Protein AF-A0A1M4ZZG9-F1 (afdb_monomer)

Foldseek 3Di:
DDPPPPPPVPPQQDAAAEEEAPDDPVNVPDPVCVQADEAELVVLCVVVVHDPVPDDPVVSLVSVLVCVLPDSHHYYYYNDDPDLVSQVVSQVSCVVSVDHHQEYEYADPVVLVVVLVVVVVCCVPVVCCVVDPPCVSVVVSVVVVVVLVVSQVVCVPPNYHYDHD

Mean predicted aligned error: 6.32 Å

Radius of gyration: 18.75 Å; Cα contacts (8 Å, |Δi|>4): 185; chains: 1; bounding box: 46×43×60 Å

pLDDT: mean 88.82, std 13.46, range [33.25, 97.06]

Sequence (165 aa):
MNIIENNLSASKKKIKVILTYRIYESDIKNSEFAHFKIVDFSDVLLKNNYHPEKDSELNELEFLSKEIINSEDNIVIYNTGSNFEDFDTISEMLKPHELIINNILVPNEAKRQQQLADGQRAYREHSRWLDFYPGEIEENHKKFAEKIETLKAKYRNTETKVLEI

Solvent-accessible surface area (backbone atoms only — not comparable to full-atom values): 9654 Å² total; per-residue (Å²): 137,85,80,77,79,82,74,70,78,67,74,79,74,85,55,55,32,32,41,19,42,82,37,56,71,83,78,59,76,44,82,90,42,72,80,37,52,76,41,55,41,68,57,50,39,57,77,68,68,65,41,85,93,80,48,54,75,66,53,56,48,50,47,54,45,50,54,58,75,69,44,88,53,26,34,34,33,33,56,33,64,96,54,75,67,48,58,54,54,41,39,63,68,29,46,89,72,72,40,61,54,43,33,41,38,34,55,25,69,70,53,48,52,50,52,48,53,52,50,55,48,49,37,68,76,64,60,36,66,83,80,40,62,94,64,48,67,61,51,50,50,53,53,48,56,55,46,51,54,51,53,42,61,71,35,65,89,51,88,33,42,70,44,72,91

Nearest PDB structures (foldseek):
  1dvr-assembly1_B  TM=6.763E-01  e=5.709E-03  Saccharomyces cerevisiae
  3cm0-assembly1_A  TM=5.922E-01  e=1.325E-02  Thermus thermophilus
  3a4n-assembly1_B  TM=5.626E-01  e=4.977E-01  Methanocaldococcus jannaschii
  3c3k-assembly1_A  TM=4.002E-01  e=9.172E+00  Actinobacillus succinogenes 130Z

Organism: NCBI:txid1416778

Secondary structure (DSSP, 8-state):
----------------EEEESS--HHHH-SGGGTTSEEEEHHHHHHHTT--TTTS-HHHHHHHHHHHHHH-SS-EEEES--SSSHHHHHHHHHHGGGT----EEEE--HHHHHHHHHHHHHHHHHTTGGGTS-TTHHHHHHHHHHHHHHHHHHHHTTSS-EEEE-

Structure (mmC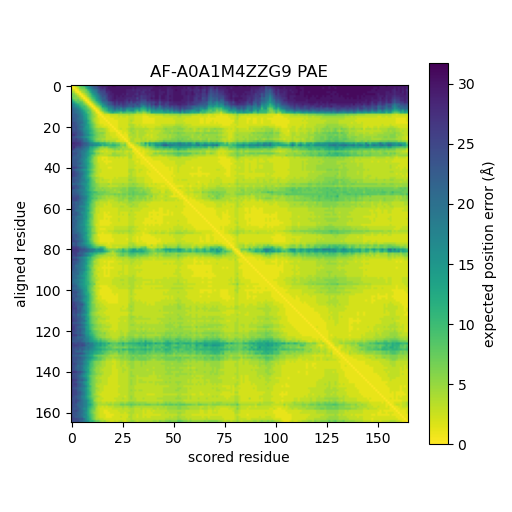IF, N/CA/C/O backbone):
data_AF-A0A1M4ZZG9-F1
#
_entry.id   AF-A0A1M4ZZG9-F1
#
loop_
_atom_site.group_PDB
_atom_site.id
_atom_site.type_symbol
_atom_site.label_atom_id
_atom_site.label_alt_id
_atom_site.label_comp_id
_atom_site.label_asym_id
_atom_site.label_entity_id
_atom_site.label_seq_id
_atom_site.pdbx_PDB_ins_code
_atom_site.Cartn_x
_atom_site.Cartn_y
_atom_site.Cartn_z
_atom_site.occupancy
_atom_site.B_iso_or_equiv
_atom_site.auth_seq_id
_atom_site.auth_comp_id
_atom_site.auth_asym_id
_atom_site.auth_atom_id
_atom_site.pdbx_PDB_model_num
ATOM 1 N N . MET A 1 1 ? -27.308 25.995 33.416 1.00 35.84 1 MET A N 1
ATOM 2 C CA . MET A 1 1 ? -27.392 25.373 32.078 1.00 35.84 1 MET A CA 1
ATOM 3 C C . MET A 1 1 ? -26.347 24.273 32.043 1.00 35.84 1 MET A C 1
ATOM 5 O O . MET A 1 1 ? -25.174 24.575 31.900 1.00 35.84 1 MET A O 1
ATOM 9 N N . ASN A 1 2 ? -26.762 23.032 32.303 1.00 33.25 2 ASN A N 1
ATOM 10 C CA . ASN A 1 2 ? -25.883 21.866 32.229 1.00 33.25 2 ASN A CA 1
ATOM 11 C C . ASN A 1 2 ? -25.885 21.372 30.785 1.00 33.25 2 ASN A C 1
ATOM 13 O O . ASN A 1 2 ? -26.902 20.864 30.318 1.00 33.25 2 ASN A O 1
ATOM 17 N N . ILE A 1 3 ? -24.767 21.551 30.088 1.00 42.62 3 ILE A N 1
ATOM 18 C CA . ILE A 1 3 ? -24.500 20.848 28.837 1.00 42.62 3 ILE A CA 1
ATOM 19 C C . ILE A 1 3 ? -23.963 19.487 29.266 1.00 42.62 3 ILE A C 1
ATOM 21 O O . ILE A 1 3 ? -22.822 19.369 29.698 1.00 42.62 3 ILE A O 1
ATOM 25 N N . ILE A 1 4 ? -24.837 18.484 29.259 1.00 44.81 4 ILE A N 1
ATOM 26 C CA . ILE A 1 4 ? -24.424 17.095 29.422 1.00 44.81 4 ILE A CA 1
ATOM 27 C C . ILE A 1 4 ? -23.677 16.740 28.139 1.00 44.81 4 ILE A C 1
ATOM 29 O O . ILE A 1 4 ? -24.276 16.634 27.069 1.00 44.81 4 ILE A O 1
ATOM 33 N N . GLU A 1 5 ? -22.358 16.621 28.257 1.00 44.22 5 GLU A N 1
ATOM 34 C CA . GLU A 1 5 ? -21.515 15.926 27.298 1.00 44.22 5 GLU A CA 1
ATOM 35 C C . GLU A 1 5 ? -22.091 14.522 27.100 1.00 44.22 5 GLU A C 1
ATOM 37 O O . GLU A 1 5 ? -21.926 13.634 27.937 1.00 44.22 5 GLU A O 1
ATOM 42 N N . ASN A 1 6 ? -22.781 14.312 25.981 1.00 40.16 6 ASN A N 1
ATOM 43 C CA . ASN A 1 6 ? -23.070 12.979 25.472 1.00 40.16 6 ASN A CA 1
ATOM 44 C C . ASN A 1 6 ? -21.767 12.373 24.933 1.00 40.16 6 ASN A C 1
ATOM 46 O O . ASN A 1 6 ? -21.628 12.111 23.742 1.00 40.16 6 ASN A O 1
ATOM 50 N N . ASN A 1 7 ? -20.819 12.105 25.829 1.00 42.75 7 ASN A N 1
ATOM 51 C CA . ASN A 1 7 ? -19.808 11.079 25.626 1.00 42.75 7 ASN A CA 1
ATOM 52 C C . ASN A 1 7 ? -20.491 9.723 25.840 1.00 42.75 7 ASN A C 1
ATOM 54 O O . ASN A 1 7 ? -20.238 9.002 26.806 1.00 42.75 7 ASN A O 1
ATOM 58 N N . LEU A 1 8 ? -21.406 9.384 24.925 1.00 43.28 8 LEU A N 1
ATOM 59 C CA . LEU A 1 8 ? -21.715 7.992 24.649 1.00 43.28 8 LEU A CA 1
ATOM 60 C C . LEU A 1 8 ? -20.394 7.393 24.182 1.00 43.28 8 LEU A C 1
ATOM 62 O O . LEU A 1 8 ? -19.970 7.617 23.052 1.00 43.28 8 LEU A O 1
ATOM 66 N N . SER A 1 9 ? -19.727 6.708 25.109 1.00 45.94 9 SER A N 1
ATOM 67 C CA . SER A 1 9 ? -18.672 5.736 24.859 1.00 45.94 9 SER A CA 1
ATOM 68 C C . SER A 1 9 ? -19.175 4.779 23.778 1.00 45.94 9 SER A C 1
ATOM 70 O O . SER A 1 9 ? -19.805 3.759 24.063 1.00 45.94 9 SER A O 1
ATOM 72 N N . ALA A 1 10 ? -18.995 5.172 22.517 1.00 51.34 10 ALA A N 1
ATOM 73 C CA . ALA A 1 10 ? -19.192 4.303 21.381 1.00 51.34 10 ALA A CA 1
ATOM 74 C C . ALA A 1 10 ? -18.248 3.130 21.621 1.00 51.34 10 ALA A C 1
ATOM 76 O O . ALA A 1 10 ? -17.056 3.331 21.867 1.00 51.34 10 ALA A O 1
ATOM 77 N N . SER A 1 11 ? -18.794 1.913 21.663 1.00 54.75 11 SER A N 1
ATOM 78 C CA . SER A 1 11 ? -17.998 0.719 21.918 1.00 54.75 11 SER A CA 1
ATOM 79 C C . SER A 1 11 ? -16.768 0.747 21.016 1.00 54.75 11 SER A C 1
ATOM 81 O O . SER A 1 11 ? -16.925 0.905 19.803 1.00 54.75 11 SER A O 1
ATOM 83 N N . LYS A 1 12 ? -15.572 0.627 21.605 1.00 62.50 12 LYS A N 1
ATOM 84 C CA . LYS A 1 12 ? -14.299 0.698 20.876 1.00 62.50 12 LYS A CA 1
ATOM 85 C C . LYS A 1 12 ? -14.382 -0.149 19.611 1.00 62.50 12 LY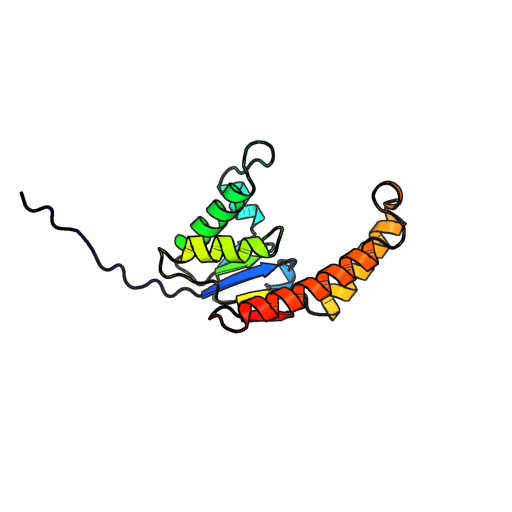S A C 1
ATOM 87 O O . LYS A 1 12 ? -14.553 -1.369 19.691 1.00 62.50 12 LYS A O 1
ATOM 92 N N . LYS A 1 13 ? -14.289 0.508 18.457 1.00 70.44 13 LYS A N 1
ATOM 93 C CA . LYS A 1 13 ? -14.379 -0.139 17.155 1.00 70.44 13 LYS A CA 1
ATOM 94 C C . LYS A 1 13 ? -13.138 -1.002 16.955 1.00 70.44 13 LYS A C 1
ATOM 96 O O . LYS A 1 13 ? -12.040 -0.492 16.775 1.00 70.44 13 LYS A O 1
ATOM 101 N N . LYS A 1 14 ? -13.308 -2.322 17.033 1.00 84.62 14 LYS A N 1
ATOM 102 C CA . LYS A 1 14 ? -12.225 -3.300 16.863 1.00 84.62 14 LYS A CA 1
ATOM 103 C C . LYS A 1 14 ? -12.307 -3.936 15.482 1.00 84.62 14 LYS A C 1
ATOM 105 O O . LYS A 1 14 ? -12.651 -5.108 15.366 1.00 84.62 14 LYS A O 1
ATOM 110 N N . ILE A 1 15 ? -12.005 -3.153 14.452 1.00 94.44 15 ILE A N 1
ATOM 111 C CA . ILE A 1 15 ? -11.805 -3.690 13.104 1.00 94.44 15 ILE A CA 1
ATOM 112 C C . ILE A 1 15 ? -10.318 -3.932 12.860 1.00 94.44 15 ILE A C 1
ATOM 114 O O . ILE A 1 15 ? -9.466 -3.242 13.420 1.00 94.44 15 ILE A O 1
ATOM 118 N N . LYS A 1 16 ? -10.008 -4.911 12.015 1.00 96.06 16 LYS A N 1
ATOM 119 C CA . LYS A 1 16 ? -8.678 -5.083 11.441 1.00 96.06 16 LYS A CA 1
ATOM 120 C C . LYS A 1 16 ? -8.583 -4.302 10.139 1.00 96.06 16 LYS A C 1
ATOM 122 O O . LYS A 1 16 ? -9.402 -4.508 9.247 1.00 96.06 16 LYS A O 1
ATOM 127 N N . VAL A 1 17 ? -7.569 -3.457 10.030 1.00 97.00 17 VAL A N 1
ATOM 128 C CA . VAL A 1 17 ? -7.263 -2.652 8.848 1.00 97.00 17 VAL A CA 1
ATOM 129 C C . VAL A 1 17 ? -6.017 -3.212 8.182 1.00 97.00 17 VAL A C 1
ATOM 131 O O . VAL A 1 17 ? -4.954 -3.315 8.802 1.00 97.00 17 VAL A O 1
ATOM 134 N N . ILE A 1 18 ? -6.148 -3.577 6.914 1.00 96.44 18 ILE A N 1
ATOM 135 C CA . ILE A 1 18 ? -5.048 -4.037 6.076 1.00 96.44 18 ILE A CA 1
ATOM 136 C C . ILE A 1 18 ? -4.972 -3.125 4.861 1.00 96.44 18 ILE A C 1
ATOM 138 O O . ILE A 1 18 ? -5.951 -2.963 4.135 1.00 96.44 18 ILE A O 1
ATOM 142 N N . LEU A 1 19 ? -3.799 -2.549 4.641 1.00 96.31 19 LEU A N 1
ATOM 143 C CA . LEU A 1 19 ? -3.497 -1.768 3.448 1.00 96.31 19 LEU A CA 1
ATOM 144 C C . LEU A 1 19 ? -2.453 -2.515 2.625 1.00 96.31 19 LEU A C 1
ATOM 146 O O . LEU A 1 19 ? -1.705 -3.337 3.159 1.00 96.31 19 LEU A O 1
ATOM 150 N N . THR A 1 20 ? -2.399 -2.263 1.325 1.00 94.12 20 THR A N 1
ATOM 151 C CA . THR A 1 20 ? -1.463 -2.961 0.437 1.00 94.12 20 THR A CA 1
ATOM 152 C C . THR A 1 20 ? -0.686 -1.979 -0.421 1.00 94.12 20 THR A C 1
ATOM 154 O O . THR A 1 20 ? -1.246 -0.986 -0.869 1.00 94.12 20 THR A O 1
ATOM 157 N N . TYR A 1 21 ? 0.572 -2.274 -0.720 1.00 91.88 21 TYR A N 1
ATOM 158 C CA . TYR A 1 21 ? 1.364 -1.483 -1.652 1.00 91.88 21 TYR A CA 1
ATOM 159 C C . TYR A 1 21 ? 1.742 -2.322 -2.864 1.00 91.88 21 TYR A C 1
ATOM 161 O O . TYR A 1 21 ? 2.471 -3.304 -2.725 1.00 91.88 21 TYR A O 1
ATOM 169 N N . ARG A 1 22 ? 1.287 -1.916 -4.057 1.00 87.25 22 ARG A N 1
ATOM 170 C CA . ARG A 1 22 ? 1.535 -2.626 -5.331 1.00 87.25 22 ARG A CA 1
ATOM 171 C C . ARG A 1 22 ? 1.128 -4.106 -5.300 1.00 87.25 22 ARG A C 1
ATOM 173 O O . ARG A 1 22 ? 1.854 -4.970 -5.795 1.00 87.25 22 ARG A O 1
ATOM 180 N N . ILE A 1 23 ? -0.032 -4.372 -4.707 1.00 89.94 23 ILE A N 1
ATOM 181 C CA . ILE A 1 23 ? -0.692 -5.676 -4.687 1.00 89.94 23 ILE A CA 1
ATOM 182 C C . ILE A 1 23 ? -2.010 -5.561 -5.446 1.00 89.94 23 ILE A C 1
ATOM 184 O O . ILE A 1 23 ? -2.80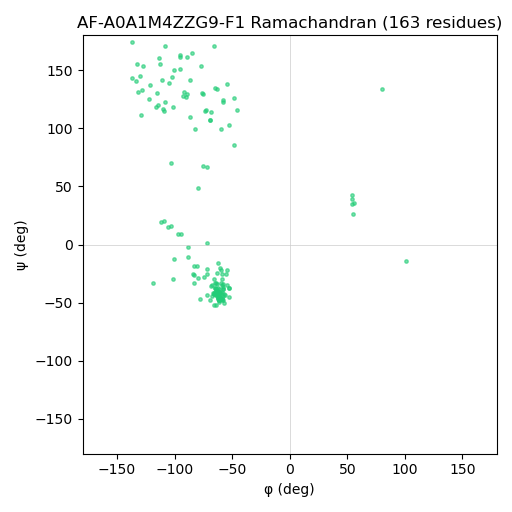3 -4.662 -5.163 1.00 89.94 23 ILE A O 1
ATOM 188 N N . TYR A 1 24 ? -2.252 -6.489 -6.370 1.00 85.38 24 TYR A N 1
ATOM 189 C CA . TYR A 1 24 ? -3.458 -6.492 -7.189 1.00 85.38 24 TYR A CA 1
ATOM 190 C C . TYR A 1 24 ? -4.591 -7.269 -6.520 1.00 85.38 24 TYR A C 1
ATOM 192 O O . TYR A 1 24 ? -4.375 -8.122 -5.662 1.00 85.38 24 TYR A O 1
ATOM 200 N N . GLU A 1 25 ? -5.821 -7.034 -6.970 1.00 87.06 25 GLU A N 1
ATOM 201 C CA . GLU A 1 25 ? -7.007 -7.736 -6.466 1.00 87.06 25 GLU A CA 1
ATOM 202 C C . GLU A 1 25 ? -6.856 -9.271 -6.523 1.00 87.06 25 GLU A C 1
ATOM 204 O O . GLU A 1 25 ? -7.262 -9.982 -5.602 1.00 87.06 25 GLU A O 1
ATOM 209 N N . SER A 1 26 ? -6.217 -9.797 -7.576 1.00 87.19 26 SER A N 1
ATOM 210 C CA . SER A 1 26 ? -5.956 -11.233 -7.749 1.00 87.19 26 SER A CA 1
ATOM 211 C C . SER A 1 26 ? -5.132 -11.850 -6.619 1.00 87.19 26 SER A C 1
ATOM 213 O O . SER A 1 26 ? -5.252 -13.044 -6.363 1.00 87.19 26 SER A O 1
ATOM 215 N N . ASP A 1 27 ? -4.321 -11.049 -5.930 1.00 84.38 27 ASP A N 1
ATOM 216 C CA . ASP A 1 27 ? -3.501 -11.484 -4.800 1.00 84.38 27 ASP A CA 1
ATOM 217 C C . ASP A 1 27 ? -4.283 -11.506 -3.474 1.00 84.38 27 ASP A C 1
ATOM 219 O O . ASP A 1 27 ? -3.856 -12.151 -2.517 1.00 84.38 27 ASP A O 1
ATOM 223 N N . ILE A 1 28 ? -5.420 -10.802 -3.415 1.00 84.88 28 ILE A N 1
ATOM 224 C CA . ILE A 1 28 ? -6.260 -10.620 -2.218 1.00 84.88 28 ILE A CA 1
ATOM 225 C C . ILE A 1 28 ? -7.487 -11.552 -2.242 1.00 84.88 28 ILE A C 1
ATOM 227 O O . ILE A 1 28 ? -8.139 -11.766 -1.222 1.00 84.88 28 ILE A O 1
ATOM 231 N N . LYS A 1 29 ? -7.793 -12.191 -3.377 1.00 68.75 29 LYS A N 1
ATOM 232 C CA . LYS A 1 29 ? -8.915 -13.139 -3.537 1.00 68.75 29 LYS A CA 1
ATOM 233 C C . LYS A 1 29 ? -8.620 -14.547 -3.001 1.00 68.75 29 LYS A C 1
ATOM 235 O O . LYS A 1 29 ? -8.878 -15.540 -3.675 1.00 68.75 29 LYS A O 1
ATOM 240 N N . ASN A 1 30 ? -8.106 -14.6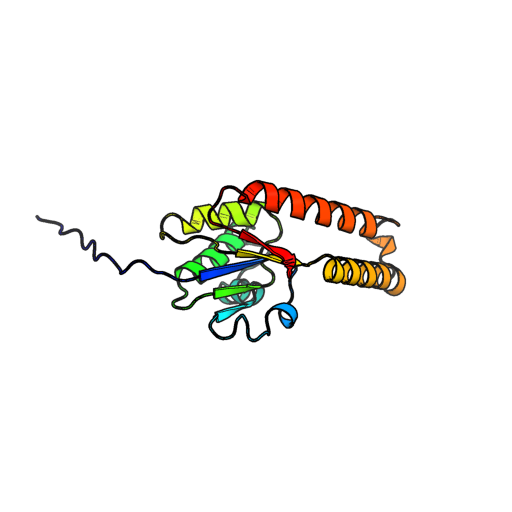49 -1.778 1.00 68.44 30 ASN A N 1
ATOM 241 C CA . ASN A 1 30 ? -7.890 -15.928 -1.097 1.00 68.44 30 ASN A CA 1
ATOM 242 C C . ASN A 1 30 ? -8.798 -16.088 0.125 1.00 68.44 30 ASN A C 1
ATOM 244 O O . ASN A 1 30 ? -9.287 -15.116 0.700 1.00 68.44 30 ASN A O 1
ATOM 248 N N . SER A 1 31 ? -8.981 -17.339 0.561 1.00 79.25 31 SER A N 1
ATOM 249 C CA . SER A 1 31 ? -9.757 -17.697 1.760 1.00 79.25 31 SER A CA 1
ATOM 250 C C . SER A 1 31 ? -9.300 -16.971 3.030 1.00 79.25 31 SER A C 1
ATOM 252 O O . SER A 1 31 ? -10.075 -16.841 3.972 1.00 79.25 31 SER A O 1
ATOM 254 N N . GLU A 1 32 ? -8.057 -16.485 3.053 1.00 83.44 32 GLU A N 1
ATOM 255 C CA . GLU A 1 32 ? -7.490 -15.678 4.137 1.00 83.44 32 GLU A CA 1
ATOM 256 C C . GLU A 1 32 ? -8.285 -14.390 4.408 1.00 83.44 32 GLU A C 1
ATOM 258 O O . GLU A 1 32 ? -8.436 -13.991 5.564 1.00 83.44 32 GLU A O 1
ATOM 263 N N . PHE A 1 33 ? -8.865 -13.782 3.369 1.00 89.19 33 PHE A N 1
ATOM 264 C CA . PHE A 1 33 ? -9.607 -12.522 3.464 1.00 89.19 33 PHE A CA 1
ATOM 265 C C . PHE A 1 33 ? -11.127 -12.709 3.367 1.00 89.19 33 PHE A C 1
ATOM 267 O O . PHE A 1 33 ? -11.859 -11.740 3.200 1.00 89.19 33 PHE A O 1
ATOM 274 N N . ALA A 1 34 ? -11.635 -13.937 3.526 1.00 86.00 34 ALA A N 1
ATOM 275 C CA . ALA A 1 34 ? -13.062 -14.251 3.368 1.00 86.00 34 ALA A CA 1
ATOM 276 C C . ALA A 1 34 ? -13.997 -13.482 4.328 1.00 86.00 34 ALA A C 1
ATOM 278 O O . ALA A 1 34 ? -15.186 -13.344 4.056 1.00 86.00 34 ALA A O 1
ATOM 279 N N . HIS A 1 35 ? -13.466 -12.986 5.449 1.00 89.50 35 HIS A N 1
ATOM 280 C CA . HIS A 1 35 ? -14.195 -12.187 6.443 1.00 89.50 35 HIS A 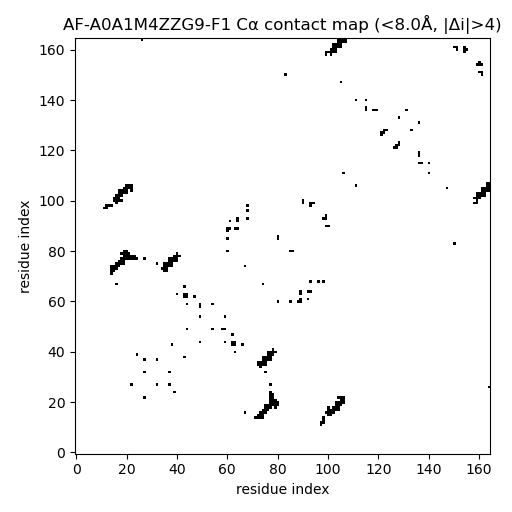CA 1
ATOM 281 C C . HIS A 1 35 ? -13.776 -10.711 6.449 1.00 89.50 35 HIS A C 1
ATOM 283 O O . HIS A 1 35 ? -13.948 -10.020 7.456 1.00 89.50 35 HIS A O 1
ATOM 289 N N . PHE A 1 36 ? -13.170 -10.248 5.359 1.00 94.44 36 PHE A N 1
ATOM 290 C CA . PHE A 1 36 ? -12.815 -8.854 5.158 1.00 94.44 36 PHE A CA 1
ATOM 291 C C . PHE A 1 36 ? -13.679 -8.253 4.056 1.00 94.44 36 PHE A C 1
ATOM 293 O O . PHE A 1 36 ? -13.922 -8.868 3.018 1.00 94.44 36 PHE A O 1
ATOM 300 N N . LYS A 1 37 ? -14.080 -7.003 4.258 1.00 94.69 37 LYS A N 1
ATOM 301 C CA . LYS A 1 37 ? -14.506 -6.131 3.175 1.00 94.69 37 LYS A CA 1
ATOM 302 C C . LYS A 1 37 ? -13.275 -5.818 2.321 1.00 94.69 37 LYS A C 1
ATOM 304 O O . LYS A 1 37 ? -12.339 -5.183 2.803 1.00 94.69 37 LYS A O 1
ATOM 309 N N . ILE A 1 38 ? -13.271 -6.285 1.077 1.00 94.25 38 ILE A N 1
ATOM 310 C CA . ILE A 1 38 ? -12.209 -6.008 0.102 1.00 94.25 38 ILE A CA 1
ATOM 311 C C . ILE A 1 38 ? -12.618 -4.773 -0.699 1.00 94.25 38 ILE A C 1
ATOM 313 O O . ILE A 1 38 ? -13.733 -4.717 -1.216 1.00 94.25 38 ILE A O 1
ATOM 317 N N . VAL A 1 39 ? -11.736 -3.780 -0.774 1.00 94.38 39 VAL A N 1
ATOM 318 C CA . VAL A 1 39 ? -12.011 -2.486 -1.410 1.00 94.38 39 VAL A CA 1
ATOM 319 C C . VAL A 1 39 ? -10.876 -2.122 -2.362 1.00 94.38 39 VAL A C 1
ATOM 321 O O . VAL A 1 39 ? -9.712 -2.166 -1.967 1.00 94.38 39 VAL A O 1
ATOM 324 N N . ASP A 1 40 ? -11.209 -1.732 -3.593 1.00 93.31 40 ASP A N 1
ATOM 325 C CA . ASP A 1 40 ? -10.259 -1.068 -4.490 1.00 93.31 40 ASP A CA 1
ATOM 326 C C . ASP A 1 40 ? -10.076 0.377 -4.037 1.00 93.31 40 ASP A C 1
ATOM 328 O O . ASP A 1 40 ? -11.058 1.107 -3.873 1.00 93.31 40 ASP A O 1
ATOM 332 N N . PHE A 1 41 ? -8.836 0.830 -3.869 1.00 93.88 41 PHE A N 1
ATOM 333 C CA . PHE A 1 41 ? -8.608 2.238 -3.572 1.00 93.88 41 PHE A CA 1
ATOM 334 C C . PHE A 1 41 ? -9.155 3.168 -4.670 1.00 93.88 41 PHE A C 1
ATOM 336 O O . PHE A 1 41 ? -9.696 4.232 -4.367 1.00 93.88 41 PHE A O 1
ATOM 343 N N . SER A 1 42 ? -9.124 2.737 -5.931 1.00 92.12 42 SER A N 1
ATOM 344 C CA . SER A 1 42 ? -9.679 3.491 -7.062 1.00 92.12 42 SER A CA 1
ATOM 345 C C . SER A 1 42 ? -11.185 3.722 -6.904 1.00 92.12 42 SER A C 1
ATOM 347 O O . SER A 1 42 ? -11.676 4.815 -7.186 1.00 92.12 42 SER A O 1
ATOM 349 N N . ASP A 1 43 ? -11.919 2.737 -6.378 1.00 94.12 43 ASP A N 1
ATOM 350 C CA . ASP A 1 43 ? -13.354 2.869 -6.105 1.00 94.12 43 ASP A CA 1
ATOM 351 C C . ASP A 1 43 ? -13.623 3.871 -4.978 1.00 94.12 43 ASP A C 1
ATOM 353 O O . ASP A 1 43 ? -14.606 4.617 -5.027 1.00 94.12 43 ASP A O 1
ATOM 357 N N . VAL A 1 44 ? -12.737 3.939 -3.976 1.00 95.12 44 VAL A N 1
ATOM 358 C CA . VAL A 1 44 ? -12.808 4.955 -2.913 1.00 95.12 44 VAL A CA 1
ATOM 359 C C . VAL A 1 44 ? -12.656 6.352 -3.507 1.00 95.12 44 VAL A C 1
ATOM 361 O O . VAL A 1 44 ? -13.451 7.237 -3.186 1.00 95.12 44 VAL A O 1
ATOM 364 N N . LEU A 1 45 ? -11.682 6.553 -4.394 1.00 94.31 45 LEU A N 1
ATOM 365 C CA . LEU A 1 45 ? -11.466 7.834 -5.068 1.00 94.31 45 LEU A CA 1
ATOM 366 C C . LEU A 1 45 ? -12.678 8.225 -5.927 1.00 94.31 45 LEU A C 1
ATOM 368 O O . LEU A 1 45 ? -13.195 9.338 -5.798 1.00 94.31 45 LEU A O 1
ATOM 372 N N . LEU A 1 46 ? -13.198 7.292 -6.730 1.00 94.19 46 LEU A N 1
ATOM 373 C CA . LEU A 1 46 ? -14.374 7.514 -7.579 1.00 94.19 46 LEU A CA 1
ATOM 374 C C . LEU A 1 46 ? -15.620 7.878 -6.764 1.00 94.19 46 LEU A C 1
ATOM 376 O O . LEU A 1 46 ? -16.302 8.853 -7.079 1.00 94.19 46 LEU A O 1
ATOM 380 N N . LYS A 1 47 ? -15.899 7.149 -5.676 1.00 95.62 47 LYS A N 1
ATOM 381 C CA . LYS A 1 47 ? -17.036 7.412 -4.772 1.00 95.62 47 LYS A CA 1
ATOM 382 C C . LYS A 1 47 ? -16.987 8.810 -4.152 1.00 95.62 47 LYS A C 1
ATOM 384 O O . LYS A 1 47 ? -18.034 9.377 -3.843 1.00 95.62 47 LYS A O 1
ATOM 389 N N . ASN A 1 48 ? -15.788 9.356 -3.964 1.00 95.25 48 ASN A N 1
ATOM 390 C CA . ASN A 1 48 ? -15.580 10.687 -3.400 1.00 95.25 48 ASN A CA 1
ATOM 391 C C . ASN A 1 48 ? -15.426 11.784 -4.471 1.00 95.25 48 ASN A C 1
ATOM 393 O O . ASN A 1 48 ? -15.150 12.926 -4.116 1.00 95.25 48 ASN A O 1
ATOM 397 N N . ASN A 1 49 ? -15.667 11.474 -5.754 1.00 93.81 49 ASN A N 1
ATOM 398 C CA . ASN A 1 49 ? -15.495 12.386 -6.893 1.00 93.81 49 ASN A CA 1
ATOM 399 C C . ASN A 1 49 ? -14.088 13.001 -6.969 1.00 93.81 49 ASN A C 1
ATOM 401 O O . ASN A 1 49 ? -13.947 14.183 -7.278 1.00 93.81 49 ASN A O 1
ATOM 405 N N . TYR A 1 50 ? -13.060 12.202 -6.672 1.00 93.12 50 TYR A N 1
ATOM 406 C CA . TYR A 1 50 ? -11.673 12.649 -6.748 1.00 93.12 50 TYR A CA 1
ATOM 407 C C . TYR A 1 50 ? -11.281 13.020 -8.187 1.00 93.12 50 TYR A C 1
ATOM 409 O O . TYR A 1 50 ? -11.534 12.276 -9.141 1.00 93.12 50 TYR A O 1
ATOM 417 N N . HIS A 1 51 ? -10.620 14.163 -8.334 1.00 92.06 51 HIS A N 1
ATOM 418 C CA . HIS A 1 51 ? -10.110 14.702 -9.583 1.00 92.06 51 HIS A CA 1
ATOM 419 C C . HIS A 1 51 ? -8.627 15.075 -9.432 1.00 92.06 51 HIS A C 1
ATOM 421 O O . HIS A 1 51 ? -8.339 16.096 -8.811 1.00 92.06 51 HIS A O 1
ATOM 427 N N . PRO A 1 52 ? -7.692 14.359 -10.087 1.00 88.88 52 PRO A N 1
ATOM 428 C CA . PRO A 1 52 ? -6.250 14.621 -9.966 1.00 88.88 52 PRO A CA 1
ATOM 429 C C . PRO A 1 52 ? -5.814 16.061 -10.295 1.00 88.88 52 PRO A C 1
ATOM 431 O O . PRO A 1 52 ? -4.782 16.528 -9.832 1.00 88.88 52 PRO A O 1
ATOM 434 N N . GLU A 1 53 ? -6.585 16.779 -11.118 1.00 90.75 53 GLU A N 1
ATOM 435 C CA . GLU A 1 53 ? -6.301 18.173 -11.491 1.00 90.75 53 GLU A CA 1
ATOM 436 C C . GLU A 1 53 ? -6.734 19.199 -10.430 1.00 90.75 53 GLU A C 1
ATOM 438 O O . GLU A 1 53 ? -6.321 20.358 -10.484 1.00 90.75 53 GLU A O 1
ATOM 443 N N . LYS A 1 54 ? -7.626 18.808 -9.514 1.00 91.25 54 LYS A N 1
ATOM 444 C CA . LYS A 1 54 ? -8.281 19.708 -8.550 1.00 91.25 54 LYS A CA 1
ATOM 445 C C . LYS A 1 54 ? -7.978 19.342 -7.105 1.00 91.25 54 LYS A C 1
ATOM 447 O O . LYS A 1 54 ? -7.920 20.231 -6.260 1.00 91.25 54 LYS A O 1
ATOM 452 N N . ASP A 1 55 ? -7.813 18.056 -6.845 1.00 90.94 55 ASP A N 1
ATOM 453 C CA . ASP A 1 55 ? -7.628 17.493 -5.522 1.00 90.94 55 ASP A CA 1
ATOM 454 C C . ASP A 1 55 ? -6.154 17.165 -5.287 1.00 90.94 55 ASP A C 1
ATOM 456 O O . ASP A 1 55 ? -5.423 16.756 -6.186 1.00 90.94 55 ASP A O 1
ATOM 460 N N . SER A 1 56 ? -5.709 17.359 -4.051 1.00 90.19 56 SER A N 1
ATOM 461 C CA . SER A 1 56 ? -4.333 17.077 -3.643 1.00 90.19 56 SER A CA 1
ATOM 462 C C . SER A 1 56 ? -4.139 15.606 -3.269 1.00 90.19 56 SER A C 1
ATOM 464 O O . SER A 1 56 ? -5.101 14.900 -2.971 1.00 90.19 56 SER A O 1
ATOM 466 N N . GLU A 1 57 ? -2.884 15.163 -3.178 1.00 87.25 57 GLU A N 1
ATOM 467 C CA . GLU A 1 57 ? -2.533 13.852 -2.605 1.00 87.25 57 GLU A CA 1
ATOM 468 C C . GLU A 1 57 ? -3.116 13.676 -1.189 1.00 87.25 57 GLU A C 1
ATOM 470 O O . GLU A 1 57 ? -3.582 12.601 -0.823 1.00 87.25 57 GLU A O 1
ATOM 475 N N . LEU A 1 58 ? -3.193 14.752 -0.395 1.00 92.00 58 LEU A N 1
ATOM 476 C CA . LEU A 1 58 ? -3.795 14.693 0.938 1.00 92.00 58 LEU A CA 1
ATOM 477 C C . LEU A 1 58 ? -5.289 14.335 0.880 1.00 92.00 58 LEU A C 1
ATOM 479 O O . LEU A 1 58 ? -5.776 13.622 1.756 1.00 92.00 58 LEU A O 1
ATOM 483 N N . ASN A 1 59 ? -6.011 14.775 -0.156 1.00 94.25 59 ASN A N 1
ATOM 484 C CA . ASN A 1 59 ? -7.418 14.417 -0.338 1.00 94.25 59 ASN A CA 1
ATOM 485 C C . ASN A 1 59 ? -7.586 12.912 -0.587 1.00 94.25 59 ASN A C 1
ATOM 487 O O . ASN A 1 59 ? -8.517 12.317 -0.044 1.00 94.25 59 ASN A O 1
ATOM 491 N N . GLU A 1 60 ? -6.672 12.282 -1.332 1.00 92.94 60 GLU A N 1
ATOM 492 C CA . GLU A 1 60 ? -6.670 10.827 -1.535 1.00 92.94 60 GLU A CA 1
ATOM 493 C C . GLU A 1 60 ? -6.579 10.084 -0.192 1.00 92.94 60 GLU A C 1
ATOM 495 O O . GLU A 1 60 ? -7.375 9.183 0.096 1.00 92.94 60 GLU A O 1
ATOM 500 N N . LEU A 1 61 ? -5.648 10.512 0.668 1.00 94.69 61 LEU A N 1
ATOM 501 C CA . LEU A 1 61 ? -5.419 9.919 1.988 1.00 94.69 61 LEU A CA 1
ATOM 502 C C . LEU A 1 61 ? -6.580 10.177 2.955 1.00 94.69 61 LEU A C 1
ATOM 504 O O . LEU A 1 61 ? -6.937 9.299 3.745 1.00 94.69 61 LEU A O 1
ATOM 508 N N . GLU A 1 62 ? -7.218 11.346 2.876 1.00 95.62 62 GLU A N 1
ATOM 509 C CA . GLU A 1 62 ? -8.435 11.641 3.635 1.00 95.62 62 GLU A CA 1
ATOM 510 C C . GLU A 1 62 ? -9.600 10.740 3.219 1.00 95.62 62 GLU A C 1
ATOM 512 O O . GLU A 1 62 ? -10.337 10.252 4.080 1.00 95.62 62 GLU A O 1
ATOM 517 N N . PHE A 1 63 ? -9.795 10.514 1.918 1.00 96.06 63 PHE A N 1
ATOM 518 C CA . PHE A 1 63 ? -10.851 9.633 1.417 1.00 96.06 63 PHE A CA 1
ATOM 519 C C . PHE A 1 63 ? -10.610 8.182 1.827 1.00 96.06 63 PHE A C 1
ATOM 521 O O . PHE A 1 63 ? -11.537 7.526 2.312 1.00 96.06 63 PHE A O 1
ATOM 528 N N . LEU A 1 64 ? -9.362 7.716 1.737 1.00 95.75 64 LEU A N 1
ATOM 529 C CA . LEU A 1 64 ? -8.956 6.408 2.245 1.00 95.75 64 LEU A CA 1
ATOM 530 C C . LEU A 1 64 ? -9.256 6.266 3.741 1.00 95.75 64 LEU A C 1
ATOM 532 O O . LEU A 1 64 ? -9.905 5.311 4.169 1.00 95.75 64 LEU A O 1
ATOM 536 N N . SER A 1 65 ? -8.832 7.250 4.535 1.00 96.38 65 SER A N 1
ATOM 537 C CA . SER A 1 65 ? -9.021 7.250 5.987 1.00 96.38 65 SER A CA 1
ATOM 538 C C . SER A 1 65 ? -10.502 7.272 6.362 1.00 96.38 65 SER A C 1
ATOM 540 O O . SER A 1 65 ? -10.917 6.518 7.239 1.00 96.38 65 SER A O 1
ATOM 542 N N . LYS A 1 66 ? -11.333 8.056 5.662 1.00 96.38 66 LYS A N 1
ATOM 543 C CA . LYS A 1 66 ? -12.794 8.070 5.851 1.00 96.38 66 LYS A CA 1
ATOM 544 C C . LYS A 1 66 ? -13.422 6.708 5.563 1.00 96.38 66 LYS A C 1
ATOM 546 O O . LYS A 1 66 ? -14.302 6.288 6.314 1.00 96.38 66 LYS A O 1
ATOM 551 N N . GLU A 1 67 ? -12.989 6.006 4.518 1.00 96.94 67 GLU A N 1
ATOM 552 C CA . GLU A 1 67 ? -13.505 4.666 4.211 1.00 96.94 67 GLU A CA 1
ATOM 553 C C . GLU A 1 67 ? -13.169 3.668 5.335 1.00 96.94 67 GLU A C 1
ATOM 555 O O . GLU A 1 67 ? -14.037 2.901 5.754 1.00 96.94 67 GLU A O 1
ATOM 560 N N . ILE A 1 68 ? -11.959 3.741 5.901 1.00 96.75 68 ILE A N 1
ATOM 561 C CA . ILE A 1 68 ? -11.539 2.924 7.053 1.00 96.75 68 ILE A CA 1
ATOM 562 C C . ILE A 1 68 ? -12.354 3.278 8.306 1.00 96.75 68 ILE A C 1
ATOM 564 O O . ILE A 1 68 ? -12.951 2.403 8.939 1.00 96.75 68 ILE A O 1
ATOM 568 N N . ILE A 1 69 ? -12.424 4.568 8.650 1.00 96.38 69 ILE A N 1
ATOM 569 C CA . ILE A 1 69 ? -13.128 5.077 9.837 1.00 96.38 69 ILE A CA 1
ATOM 570 C C . ILE A 1 69 ? -14.608 4.697 9.801 1.00 96.38 69 ILE A C 1
ATOM 572 O O . ILE A 1 69 ? -15.173 4.372 10.845 1.00 96.38 69 ILE A O 1
ATOM 576 N N . ASN A 1 70 ? -15.226 4.655 8.621 1.00 95.25 70 ASN A N 1
ATOM 577 C CA . ASN A 1 70 ? -16.638 4.311 8.456 1.00 95.25 70 ASN A CA 1
ATOM 578 C C . ASN A 1 70 ? -16.903 2.802 8.285 1.00 95.25 70 ASN A C 1
ATOM 580 O O . ASN A 1 70 ? -18.050 2.385 8.390 1.00 95.25 70 ASN A O 1
ATOM 584 N N . SER A 1 71 ? -15.885 1.958 8.075 1.00 94.81 71 SER A N 1
ATOM 585 C CA . SER A 1 71 ? -16.075 0.518 7.805 1.00 94.81 71 SER A CA 1
ATOM 586 C C . SER A 1 71 ? -16.509 -0.273 9.038 1.00 94.81 71 SER A C 1
ATOM 588 O O . SER A 1 71 ? -15.732 -0.370 9.976 1.00 94.81 71 SER A O 1
ATOM 590 N N . GLU A 1 72 ? -17.697 -0.868 9.081 1.00 93.31 72 GLU A N 1
ATOM 591 C CA . GLU A 1 72 ? -18.121 -1.699 10.229 1.00 93.31 72 GLU A CA 1
ATOM 592 C C . GLU A 1 72 ? -17.383 -3.047 10.303 1.00 93.31 72 GLU A C 1
ATOM 594 O O . GLU A 1 72 ? -17.184 -3.587 11.392 1.00 93.31 72 GLU A O 1
ATOM 599 N N . ASP A 1 73 ? -16.906 -3.537 9.159 1.00 94.31 73 ASP A N 1
ATOM 600 C CA . ASP A 1 73 ? -16.169 -4.790 9.027 1.00 94.31 73 ASP A CA 1
ATOM 601 C C . ASP A 1 73 ? -14.650 -4.583 9.052 1.00 94.31 73 ASP A C 1
ATOM 603 O O . ASP A 1 73 ? -14.134 -3.488 8.788 1.00 94.31 73 ASP A O 1
ATOM 607 N N . ASN A 1 74 ? -13.921 -5.682 9.287 1.00 96.06 74 ASN A N 1
ATOM 608 C CA . ASN A 1 74 ? -12.503 -5.752 8.941 1.00 96.06 74 ASN A CA 1
ATOM 609 C C . ASN A 1 74 ? -12.335 -5.403 7.460 1.00 96.06 74 ASN A C 1
ATOM 611 O O . ASN A 1 74 ? -13.106 -5.875 6.626 1.00 96.06 74 ASN A O 1
ATOM 615 N N . ILE A 1 75 ? -11.324 -4.612 7.127 1.00 96.50 75 ILE A N 1
ATOM 616 C CA . ILE A 1 75 ? -11.171 -4.049 5.790 1.00 96.50 75 ILE A CA 1
ATOM 617 C C . ILE A 1 75 ? -9.778 -4.328 5.235 1.00 96.50 75 ILE A C 1
ATOM 619 O O . ILE A 1 75 ? -8.773 -4.154 5.928 1.00 96.50 75 ILE A O 1
ATOM 623 N N . VAL A 1 76 ? -9.734 -4.786 3.985 1.00 95.81 76 VAL A N 1
ATOM 624 C CA . VAL A 1 76 ? -8.523 -4.820 3.166 1.00 95.81 76 VAL A CA 1
ATOM 625 C C . VAL A 1 76 ? -8.733 -3.858 2.015 1.00 95.81 76 VAL A C 1
ATOM 627 O O . VAL A 1 76 ? -9.665 -4.030 1.232 1.00 95.81 76 VAL A O 1
ATOM 630 N N . ILE A 1 77 ? -7.869 -2.855 1.909 1.00 95.44 77 ILE A N 1
ATOM 631 C CA . ILE A 1 77 ? -7.899 -1.916 0.791 1.00 95.44 77 ILE A CA 1
ATOM 632 C C . ILE A 1 77 ? -6.668 -2.178 -0.061 1.00 95.44 77 ILE A C 1
ATOM 634 O O . ILE A 1 77 ? -5.536 -2.066 0.423 1.00 95.44 77 ILE A O 1
ATOM 638 N N . TYR A 1 78 ? -6.888 -2.592 -1.308 1.00 93.31 78 TYR A N 1
ATOM 639 C CA . TYR A 1 78 ? -5.804 -2.915 -2.225 1.00 93.31 78 TYR A CA 1
ATOM 640 C C . TYR A 1 78 ? -5.444 -1.733 -3.131 1.00 93.31 78 TYR A C 1
ATOM 642 O O . TYR A 1 78 ? -6.218 -0.785 -3.252 1.00 93.31 78 TYR A O 1
ATOM 650 N N . ASN A 1 79 ? -4.248 -1.775 -3.731 1.00 85.31 79 ASN A N 1
ATOM 651 C CA . ASN A 1 79 ? -3.675 -0.664 -4.506 1.00 85.31 79 ASN A CA 1
ATOM 652 C C . ASN A 1 79 ? -3.582 0.660 -3.721 1.00 85.31 79 ASN A C 1
ATOM 654 O O . ASN A 1 79 ? -3.775 1.734 -4.283 1.00 85.31 79 ASN A O 1
ATOM 658 N N . THR A 1 80 ? -3.300 0.601 -2.419 1.00 84.75 80 THR A N 1
ATOM 659 C CA . THR A 1 80 ? -3.222 1.812 -1.593 1.00 84.75 80 THR A CA 1
ATOM 660 C C . THR A 1 80 ? -1.843 2.448 -1.631 1.00 84.75 80 THR A C 1
ATOM 662 O O . THR A 1 80 ? -0.827 1.754 -1.553 1.00 84.75 80 THR A O 1
ATOM 665 N N . GLY A 1 81 ? -1.833 3.778 -1.641 1.00 69.38 81 GLY A N 1
ATOM 666 C CA . GLY A 1 81 ? -0.625 4.577 -1.499 1.00 69.38 81 GLY A CA 1
ATOM 667 C C . GLY A 1 81 ? 0.172 4.696 -2.793 1.00 69.38 81 GLY A C 1
ATOM 668 O O . GLY A 1 81 ? 0.468 3.719 -3.487 1.00 69.38 81 GLY A O 1
ATOM 669 N N . SER A 1 82 ? 0.574 5.924 -3.073 1.00 69.25 82 SER A N 1
ATOM 670 C CA . SER A 1 82 ? 1.543 6.256 -4.111 1.00 69.25 82 SER A CA 1
ATOM 671 C C . SER A 1 82 ? 2.963 6.062 -3.559 1.00 69.25 82 SER A C 1
ATOM 673 O O . SER A 1 82 ? 3.855 5.567 -4.259 1.00 69.25 82 SER A O 1
ATOM 675 N N . ASN A 1 83 ? 3.144 6.330 -2.257 1.00 83.81 83 ASN A N 1
ATOM 676 C CA . ASN A 1 83 ? 4.414 6.308 -1.532 1.00 83.81 83 ASN A CA 1
ATOM 677 C C . ASN A 1 83 ? 4.300 5.633 -0.150 1.00 83.81 83 ASN A C 1
ATOM 679 O O . ASN A 1 83 ? 3.230 5.236 0.298 1.00 83.81 83 ASN A O 1
ATOM 683 N N . PHE A 1 84 ? 5.431 5.457 0.538 1.00 83.75 84 PHE A N 1
ATOM 684 C CA . PHE A 1 84 ? 5.469 4.796 1.852 1.00 83.75 84 PHE A CA 1
ATOM 685 C C . PHE A 1 84 ? 5.162 5.729 3.013 1.00 83.75 84 PHE A C 1
ATOM 687 O O . PHE A 1 84 ? 4.692 5.288 4.059 1.00 83.75 84 PHE A O 1
ATOM 694 N N . GLU A 1 85 ? 5.418 7.014 2.820 1.00 89.62 85 GLU A N 1
ATOM 695 C CA . GLU A 1 85 ? 5.064 8.093 3.731 1.00 89.62 85 GLU A CA 1
ATOM 696 C C . GLU A 1 85 ? 3.539 8.219 3.886 1.00 89.62 85 GLU A C 1
ATOM 698 O O . GLU A 1 85 ? 3.060 8.634 4.940 1.00 89.62 85 GLU A O 1
ATOM 703 N N . ASP A 1 86 ? 2.771 7.767 2.892 1.00 92.56 86 ASP A N 1
ATOM 704 C CA . ASP A 1 86 ? 1.307 7.746 2.928 1.00 92.56 86 ASP A CA 1
ATOM 705 C C . ASP A 1 86 ? 0.790 6.923 4.116 1.00 92.56 86 ASP A C 1
ATOM 707 O O . ASP A 1 86 ? -0.154 7.333 4.791 1.00 92.56 86 ASP A O 1
ATOM 711 N N . PHE A 1 87 ? 1.446 5.803 4.445 1.00 94.00 87 PHE A N 1
ATOM 712 C CA . PHE A 1 87 ? 1.060 4.962 5.583 1.00 94.00 87 PHE A CA 1
ATOM 713 C C . PHE A 1 87 ? 1.216 5.668 6.931 1.00 94.00 87 PHE A C 1
ATOM 715 O O . PHE A 1 87 ? 0.414 5.432 7.837 1.00 94.00 87 PHE A O 1
ATOM 722 N N . ASP A 1 88 ? 2.205 6.553 7.068 1.00 93.50 88 ASP A N 1
ATOM 723 C CA . ASP A 1 88 ? 2.371 7.341 8.289 1.00 93.50 88 ASP A CA 1
ATOM 724 C C . ASP A 1 88 ? 1.237 8.350 8.416 1.00 93.50 88 ASP A C 1
ATOM 726 O O . ASP A 1 88 ? 0.601 8.443 9.462 1.00 93.50 88 ASP A O 1
ATOM 730 N N . THR A 1 89 ? 0.952 9.067 7.329 1.00 94.88 89 THR A N 1
ATOM 731 C CA . THR A 1 89 ? -0.118 10.065 7.278 1.00 94.88 89 THR A CA 1
ATOM 732 C C . THR A 1 89 ? -1.467 9.430 7.599 1.00 94.88 89 THR A C 1
ATOM 734 O O . THR A 1 89 ? -2.199 9.935 8.449 1.00 94.88 89 THR A O 1
ATOM 737 N N . ILE A 1 90 ? -1.769 8.276 6.997 1.00 95.81 90 ILE A N 1
ATOM 738 C CA . ILE A 1 90 ? -2.982 7.507 7.302 1.00 95.81 90 ILE A CA 1
ATOM 739 C C . ILE A 1 90 ? -2.975 7.073 8.771 1.00 95.81 90 ILE A C 1
ATOM 741 O O . ILE A 1 90 ? -3.980 7.226 9.457 1.00 95.81 90 ILE A O 1
ATOM 745 N N . SER A 1 91 ? -1.847 6.581 9.293 1.00 94.69 91 SER A N 1
ATOM 746 C CA . SER A 1 91 ? -1.744 6.206 10.709 1.00 94.69 91 SER A CA 1
ATOM 747 C C . SER A 1 91 ? -2.067 7.382 11.632 1.00 94.69 91 SER A C 1
ATOM 749 O O . SER A 1 91 ? -2.836 7.212 12.576 1.00 94.69 91 SER A O 1
ATOM 751 N N . GLU A 1 92 ? -1.550 8.582 11.354 1.00 96.12 92 GLU A N 1
ATOM 752 C CA . GLU A 1 92 ? -1.886 9.791 12.117 1.00 96.12 92 GLU A CA 1
ATOM 753 C C . GLU A 1 92 ? -3.371 10.161 12.002 1.00 96.12 92 GLU A C 1
ATOM 755 O O . GLU A 1 92 ? -3.986 10.514 13.008 1.00 96.12 92 GLU A O 1
ATOM 760 N N . MET A 1 93 ? -3.977 10.029 10.817 1.00 96.50 93 MET A N 1
ATOM 761 C CA . MET A 1 93 ? -5.409 10.287 10.603 1.00 96.50 93 MET A CA 1
ATOM 762 C C . MET A 1 93 ? -6.317 9.290 11.341 1.00 96.50 93 MET A C 1
ATOM 764 O O . MET A 1 93 ? -7.426 9.644 11.741 1.00 96.50 93 MET A O 1
ATOM 768 N N . LEU A 1 94 ? -5.862 8.052 11.547 1.00 95.75 94 LEU A N 1
ATOM 769 C CA . LEU A 1 94 ? -6.624 7.004 12.232 1.00 95.75 94 LEU A CA 1
ATOM 770 C C . LEU A 1 94 ? -6.534 7.082 13.766 1.00 95.75 94 LEU A C 1
ATOM 772 O O . LEU A 1 94 ? -7.478 6.675 14.451 1.00 95.75 94 LEU A O 1
ATOM 776 N N . LYS A 1 95 ? -5.450 7.644 14.323 1.00 94.56 95 LYS A N 1
ATOM 777 C CA . LYS A 1 95 ? -5.216 7.729 15.780 1.00 94.56 95 LYS A CA 1
ATOM 778 C C . LYS A 1 95 ? -6.363 8.355 16.588 1.00 94.56 95 LYS A C 1
ATOM 780 O O . LYS A 1 95 ? -6.714 7.767 17.612 1.00 94.56 95 LYS A O 1
ATOM 785 N N . PRO A 1 96 ? -6.982 9.488 16.187 1.00 94.88 96 PRO A N 1
ATOM 786 C CA . PRO A 1 96 ? -8.101 10.081 16.930 1.00 94.88 96 PRO A CA 1
ATOM 787 C C . PRO A 1 96 ? -9.321 9.161 17.046 1.00 94.88 96 PRO A C 1
ATOM 789 O O . PRO A 1 96 ? -10.154 9.347 17.930 1.00 94.88 96 PRO A O 1
ATOM 792 N N . HIS A 1 97 ? -9.418 8.167 16.164 1.00 94.00 97 HIS A N 1
ATOM 793 C CA . HIS A 1 97 ? -10.486 7.173 16.136 1.00 94.00 97 HIS A CA 1
ATOM 794 C C . HIS A 1 97 ? -10.097 5.863 16.837 1.00 94.00 97 HIS A C 1
ATOM 796 O O . HIS A 1 97 ? -10.833 4.884 16.737 1.00 94.00 97 HIS A O 1
ATOM 802 N N . GLU A 1 98 ? -8.953 5.834 17.534 1.00 93.25 98 GLU A N 1
ATOM 803 C CA . GLU A 1 98 ? -8.368 4.637 18.156 1.00 93.25 98 GLU A CA 1
ATOM 804 C C . GLU A 1 98 ? -8.169 3.471 17.163 1.00 93.25 98 GLU A C 1
ATOM 806 O O . GLU A 1 98 ? -8.174 2.301 17.550 1.00 93.25 98 GLU A O 1
ATOM 811 N N . LEU A 1 99 ? -8.002 3.784 15.873 1.00 95.19 99 LEU A N 1
ATOM 812 C CA . LEU A 1 99 ? -7.741 2.812 14.814 1.00 95.19 99 LEU A CA 1
ATOM 813 C C . LEU A 1 99 ? -6.249 2.793 14.475 1.00 95.19 99 LEU A C 1
ATOM 815 O O . LEU A 1 99 ? -5.559 3.808 14.566 1.00 95.19 99 LEU A O 1
ATOM 819 N N . ILE A 1 100 ? -5.763 1.631 14.044 1.00 95.31 100 ILE A N 1
ATOM 820 C CA . ILE A 1 100 ? -4.394 1.446 13.560 1.00 95.31 100 ILE A CA 1
ATOM 821 C C . ILE A 1 100 ? -4.414 0.679 12.244 1.00 95.31 100 ILE A C 1
ATOM 823 O O . ILE A 1 100 ? -5.324 -0.114 11.997 1.00 95.31 100 ILE A O 1
ATOM 827 N N . ILE A 1 101 ? -3.375 0.851 11.431 1.00 96.38 101 ILE A N 1
ATOM 828 C CA . ILE A 1 101 ? -3.093 -0.079 10.337 1.00 96.38 101 ILE A CA 1
ATOM 829 C C . ILE A 1 101 ? -2.527 -1.351 10.976 1.00 96.38 101 ILE A C 1
ATOM 831 O O . ILE A 1 101 ? -1.463 -1.313 11.587 1.00 96.38 101 ILE A O 1
ATOM 835 N N . ASN A 1 102 ? -3.216 -2.487 10.879 1.00 97.06 102 ASN A N 1
ATOM 836 C CA . ASN A 1 102 ? -2.715 -3.733 11.466 1.00 97.06 102 ASN A CA 1
ATOM 837 C C . ASN A 1 102 ? -1.625 -4.354 10.601 1.00 97.06 102 ASN A C 1
ATOM 839 O O . ASN A 1 102 ? -0.587 -4.753 11.126 1.00 97.06 102 ASN A O 1
ATOM 843 N N . ASN A 1 103 ? -1.862 -4.429 9.290 1.00 96.00 103 ASN A N 1
ATOM 844 C CA . ASN A 1 103 ? -0.893 -4.968 8.346 1.00 96.00 103 ASN A CA 1
ATOM 845 C C . ASN A 1 103 ? -0.752 -4.065 7.118 1.00 96.00 103 ASN A C 1
ATOM 847 O O . ASN A 1 103 ? -1.746 -3.576 6.583 1.00 96.00 103 ASN A O 1
ATOM 851 N N . ILE A 1 104 ? 0.483 -3.925 6.645 1.00 95.88 104 ILE A N 1
ATOM 852 C CA . ILE A 1 104 ? 0.814 -3.411 5.319 1.00 95.88 104 ILE A CA 1
ATOM 853 C C . ILE A 1 104 ? 1.329 -4.595 4.502 1.00 95.88 104 ILE A C 1
ATOM 855 O O . ILE A 1 104 ? 2.361 -5.181 4.837 1.00 95.88 104 ILE A O 1
ATOM 859 N N . LEU A 1 105 ? 0.598 -4.973 3.458 1.00 94.94 105 LEU A N 1
ATOM 860 C CA . LEU A 1 105 ? 0.978 -6.068 2.570 1.00 94.94 105 LEU A CA 1
ATOM 861 C C . LEU A 1 105 ? 1.785 -5.529 1.391 1.00 94.94 105 LEU A C 1
ATOM 863 O O . LEU A 1 105 ? 1.375 -4.574 0.734 1.00 94.94 105 LEU A O 1
ATOM 867 N N . VAL A 1 106 ? 2.922 -6.151 1.110 1.00 94.62 106 VAL A N 1
ATOM 868 C CA . VAL A 1 106 ? 3.811 -5.798 -0.005 1.00 94.62 106 VAL A CA 1
ATOM 869 C C . VAL A 1 106 ? 4.111 -7.048 -0.838 1.00 94.62 106 VAL A C 1
ATOM 871 O O . VAL A 1 106 ? 4.033 -8.159 -0.308 1.00 94.62 106 VAL A O 1
ATOM 874 N N . PRO A 1 107 ? 4.431 -6.923 -2.138 1.00 93.69 107 PRO A N 1
ATOM 875 C CA . PRO A 1 107 ? 4.697 -8.086 -2.978 1.00 93.69 107 PRO A CA 1
ATOM 876 C C . PRO A 1 107 ? 5.940 -8.817 -2.491 1.00 93.69 107 PRO A C 1
ATOM 878 O O . PRO A 1 107 ? 6.961 -8.176 -2.239 1.00 93.69 107 PRO A O 1
ATOM 881 N N . ASN A 1 108 ? 5.872 -10.144 -2.406 1.00 94.38 108 ASN A N 1
ATOM 882 C CA . ASN A 1 108 ? 7.028 -11.001 -2.155 1.00 94.38 108 ASN A CA 1
ATOM 883 C C . ASN A 1 108 ? 8.044 -10.976 -3.318 1.00 94.38 108 ASN A C 1
ATOM 885 O O . ASN A 1 108 ? 7.767 -10.458 -4.402 1.00 94.38 108 ASN A O 1
ATOM 889 N N . GLU A 1 109 ? 9.226 -11.567 -3.118 1.00 94.81 109 GLU A N 1
ATOM 890 C CA . GLU A 1 109 ? 10.286 -11.580 -4.140 1.00 94.81 109 GLU A CA 1
ATOM 891 C C . GLU A 1 109 ? 9.835 -12.171 -5.482 1.00 94.81 109 GLU A C 1
ATOM 893 O O . GLU A 1 109 ? 10.109 -11.582 -6.525 1.00 94.81 109 GLU A O 1
ATOM 898 N N . ALA A 1 110 ? 9.098 -13.285 -5.482 1.00 93.94 110 ALA A N 1
ATOM 899 C CA . ALA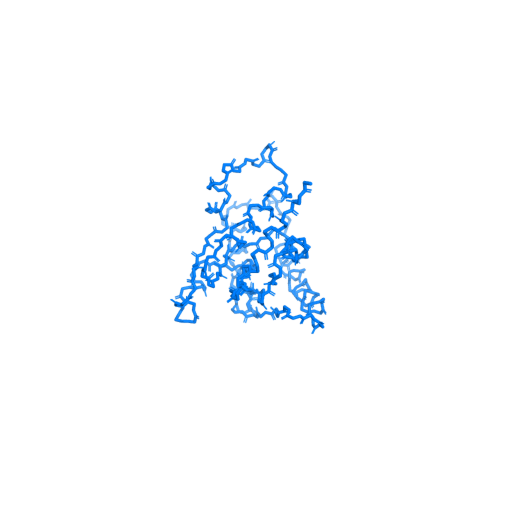 A 1 110 ? 8.631 -13.908 -6.720 1.00 93.94 110 ALA A CA 1
ATOM 900 C C . ALA A 1 110 ? 7.706 -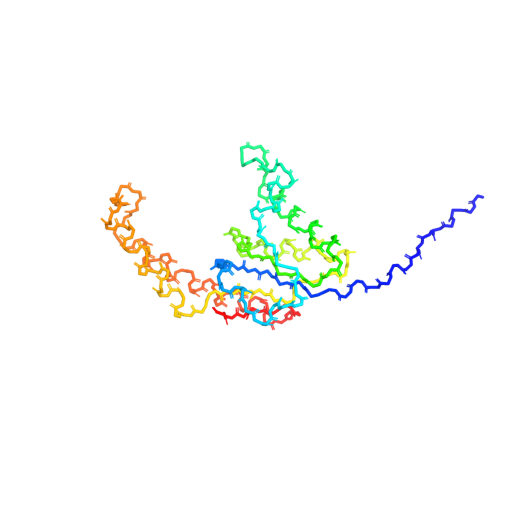12.970 -7.513 1.00 93.94 110 ALA A C 1
ATOM 902 O O . ALA A 1 110 ? 7.856 -12.830 -8.728 1.00 93.94 110 ALA A O 1
ATOM 903 N N . LYS A 1 111 ? 6.800 -12.264 -6.827 1.00 92.94 111 LYS A N 1
ATOM 904 C CA . LYS A 1 111 ? 5.921 -11.266 -7.450 1.00 92.94 111 LYS A CA 1
ATOM 905 C C . LYS A 1 111 ? 6.689 -10.061 -7.960 1.00 92.94 111 LYS A C 1
ATOM 907 O O . LYS A 1 111 ? 6.424 -9.607 -9.069 1.00 92.94 111 LYS A O 1
ATOM 912 N N . ARG A 1 112 ? 7.668 -9.561 -7.203 1.00 94.38 112 ARG A N 1
ATOM 913 C CA . ARG A 1 112 ? 8.521 -8.461 -7.672 1.00 94.38 112 ARG A CA 1
ATOM 914 C C . ARG A 1 112 ? 9.287 -8.860 -8.934 1.00 94.38 112 ARG A C 1
ATOM 916 O O . ARG A 1 112 ? 9.360 -8.074 -9.871 1.00 94.38 112 ARG A O 1
ATOM 923 N N . GLN A 1 113 ? 9.823 -10.079 -8.998 1.00 96.00 113 GLN A N 1
ATOM 924 C CA . GLN A 1 113 ? 10.509 -10.578 -10.198 1.00 96.00 113 GLN A CA 1
ATOM 925 C C . GLN A 1 113 ? 9.560 -10.710 -11.395 1.00 96.00 113 GLN A C 1
ATOM 927 O O . GLN A 1 113 ? 9.932 -10.365 -12.516 1.00 96.00 113 GLN A O 1
ATOM 932 N N . GLN A 1 114 ? 8.315 -11.133 -11.163 1.00 94.44 114 GLN A N 1
ATOM 933 C CA . GLN A 1 114 ? 7.284 -11.135 -12.200 1.00 94.44 114 GLN A CA 1
ATOM 934 C C . GLN A 1 114 ? 6.982 -9.709 -12.698 1.00 94.44 114 GLN A C 1
ATOM 936 O O . GLN A 1 114 ? 6.990 -9.471 -13.904 1.00 94.44 114 GLN A O 1
ATOM 941 N N . GLN A 1 115 ? 6.811 -8.746 -11.786 1.00 92.56 115 GLN A N 1
ATOM 942 C CA . GLN A 1 115 ? 6.612 -7.328 -12.118 1.00 92.56 115 GLN A CA 1
ATOM 943 C C . GLN A 1 115 ? 7.786 -6.755 -12.933 1.00 92.56 115 GLN A C 1
ATOM 945 O O . GLN A 1 115 ? 7.561 -6.024 -13.899 1.00 92.56 115 GLN A O 1
ATOM 950 N N . LEU A 1 116 ? 9.030 -7.115 -12.593 1.00 95.19 116 LEU A N 1
ATOM 951 C CA . LEU A 1 116 ? 10.219 -6.747 -13.369 1.00 95.19 116 LEU A CA 1
ATOM 952 C C . LEU A 1 116 ? 10.162 -7.324 -14.788 1.00 95.19 116 LEU A C 1
ATOM 954 O O . LEU A 1 116 ? 10.356 -6.587 -15.755 1.00 95.19 116 LEU A O 1
ATOM 958 N N . ALA A 1 117 ? 9.871 -8.619 -14.926 1.00 96.31 117 ALA A N 1
ATOM 959 C CA . ALA A 1 117 ? 9.790 -9.280 -16.226 1.00 96.31 117 ALA A CA 1
ATOM 960 C C . ALA A 1 117 ? 8.696 -8.666 -17.117 1.00 96.31 117 ALA A C 1
ATOM 962 O O . ALA A 1 117 ? 8.924 -8.425 -18.307 1.00 96.31 117 ALA A O 1
ATOM 963 N N . ASP A 1 118 ? 7.534 -8.358 -16.538 1.00 93.69 118 ASP A N 1
ATOM 964 C CA . ASP A 1 118 ? 6.433 -7.693 -17.235 1.00 93.69 118 ASP A CA 1
ATOM 965 C C . ASP A 1 118 ? 6.810 -6.265 -17.653 1.00 93.69 118 ASP A C 1
ATOM 967 O O . ASP A 1 118 ? 6.556 -5.874 -18.795 1.00 93.69 118 ASP A O 1
ATOM 971 N N . GLY A 1 119 ? 7.492 -5.512 -16.784 1.00 92.88 119 GLY A N 1
ATOM 972 C CA . GLY A 1 119 ? 8.016 -4.181 -17.098 1.00 92.88 119 GLY A CA 1
ATOM 973 C C . GLY A 1 119 ? 9.038 -4.205 -18.238 1.00 92.88 119 GLY A C 1
ATOM 974 O O . GLY A 1 119 ? 8.922 -3.443 -19.198 1.00 92.88 119 GLY A O 1
ATOM 975 N N . GLN A 1 120 ? 9.999 -5.129 -18.193 1.00 94.94 120 GLN A N 1
ATOM 976 C CA . GLN A 1 120 ? 10.989 -5.329 -19.256 1.00 94.94 120 GLN A CA 1
ATOM 977 C C . GLN A 1 120 ? 10.342 -5.740 -20.584 1.00 94.94 120 GLN A C 1
ATOM 979 O O . GLN A 1 120 ? 10.792 -5.320 -21.654 1.00 94.94 120 GLN A O 1
ATOM 984 N N . ARG A 1 121 ? 9.294 -6.571 -20.539 1.00 95.31 121 ARG A N 1
ATOM 985 C CA . ARG A 1 121 ? 8.520 -6.940 -21.728 1.00 95.31 121 ARG A CA 1
ATOM 986 C C . ARG A 1 121 ? 7.824 -5.714 -22.313 1.00 95.31 121 ARG A C 1
ATOM 988 O O . ARG A 1 121 ? 8.046 -5.414 -23.484 1.00 95.31 121 ARG A O 1
ATOM 995 N N . ALA A 1 122 ? 7.088 -4.965 -21.493 1.00 93.50 122 ALA A N 1
ATOM 996 C CA . ALA A 1 122 ? 6.409 -3.742 -21.914 1.00 93.50 122 ALA A CA 1
ATOM 997 C C . ALA A 1 122 ? 7.386 -2.707 -22.495 1.00 93.50 122 ALA A C 1
ATOM 999 O O . ALA A 1 122 ? 7.068 -2.040 -23.478 1.00 93.50 122 ALA A O 1
ATOM 1000 N N . TYR A 1 123 ? 8.598 -2.611 -21.942 1.00 93.31 123 TYR A N 1
ATOM 1001 C CA . TYR A 1 123 ? 9.639 -1.725 -22.456 1.00 93.31 123 TYR A CA 1
ATOM 1002 C C . TYR A 1 123 ? 10.008 -2.019 -23.908 1.00 93.31 123 TYR A C 1
ATOM 1004 O O . TYR A 1 123 ? 10.054 -1.111 -24.741 1.00 93.31 123 TYR A O 1
ATOM 1012 N N . ARG A 1 124 ? 10.232 -3.304 -24.208 1.00 91.69 124 ARG A N 1
ATOM 1013 C CA . ARG A 1 124 ? 10.602 -3.778 -25.546 1.00 91.69 124 ARG A CA 1
ATOM 1014 C C . ARG A 1 124 ? 9.434 -3.708 -26.524 1.00 91.69 124 ARG A C 1
ATOM 1016 O O . ARG A 1 124 ? 9.623 -3.288 -27.659 1.00 91.69 124 ARG A O 1
ATOM 1023 N N . GLU A 1 125 ? 8.249 -4.125 -26.092 1.00 95.38 125 GLU A N 1
ATOM 1024 C CA . GLU A 1 125 ? 7.083 -4.293 -26.968 1.00 95.38 125 GLU A CA 1
ATOM 1025 C C . GLU A 1 125 ? 6.369 -2.974 -27.283 1.00 95.38 125 GLU A C 1
ATOM 1027 O O . GLU A 1 125 ? 5.793 -2.831 -28.360 1.00 95.38 125 GLU A O 1
ATOM 1032 N N . HIS A 1 126 ? 6.434 -1.988 -26.385 1.00 92.38 126 HIS A N 1
ATOM 1033 C CA . HIS A 1 126 ? 5.712 -0.7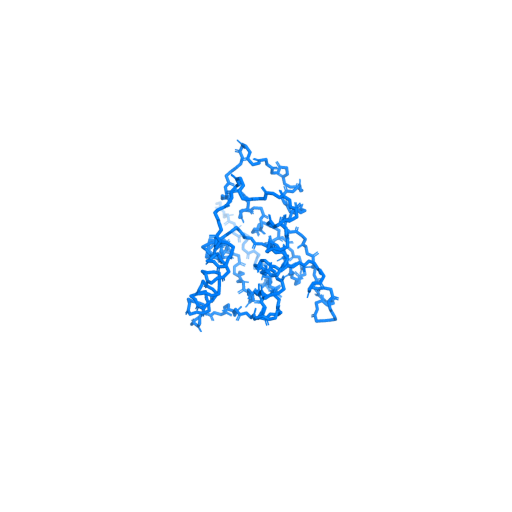18 -26.531 1.00 92.38 126 HIS A CA 1
ATOM 1034 C C . HIS A 1 126 ? 6.619 0.484 -26.775 1.00 92.38 126 HIS A C 1
ATOM 1036 O O . HIS A 1 126 ? 6.205 1.620 -26.572 1.00 92.38 126 HIS A O 1
ATOM 1042 N N . SER A 1 127 ? 7.853 0.252 -27.224 1.00 89.75 127 SER A N 1
ATOM 1043 C CA . SER A 1 127 ? 8.797 1.323 -27.558 1.00 89.75 127 SER A CA 1
ATOM 1044 C C . SER A 1 127 ? 9.035 2.335 -26.435 1.00 89.75 127 SER A C 1
ATOM 1046 O O . SER A 1 127 ? 9.256 3.521 -26.678 1.00 89.75 127 SER A O 1
ATOM 1048 N N . ARG A 1 128 ? 9.021 1.868 -25.179 1.00 88.00 128 ARG A N 1
ATOM 1049 C CA . ARG A 1 128 ? 9.101 2.738 -23.992 1.00 88.00 128 ARG A CA 1
ATOM 1050 C C . ARG A 1 128 ? 10.491 3.339 -23.785 1.00 88.00 128 ARG A C 1
ATOM 1052 O O . ARG A 1 128 ? 10.675 4.095 -22.842 1.00 88.00 128 ARG A O 1
ATOM 1059 N N . TRP A 1 129 ? 11.452 3.053 -24.667 1.00 85.62 129 TRP A N 1
ATOM 1060 C CA . TRP A 1 129 ? 12.750 3.735 -24.696 1.00 85.62 129 TRP A CA 1
ATOM 1061 C C . TRP A 1 129 ? 12.639 5.242 -24.973 1.00 85.62 129 TRP A C 1
ATOM 1063 O O . TRP A 1 129 ? 13.606 5.968 -24.770 1.00 85.62 129 TRP A O 1
ATOM 1073 N N . LEU A 1 130 ? 11.485 5.712 -25.465 1.00 87.75 130 LEU A N 1
ATOM 1074 C CA . LEU A 1 130 ? 11.179 7.140 -25.587 1.00 87.75 130 LEU A CA 1
ATOM 1075 C C . LEU A 1 130 ? 10.849 7.789 -24.234 1.00 87.75 130 LEU A C 1
ATOM 1077 O O . LEU A 1 130 ? 11.087 8.982 -24.069 1.00 87.75 130 LEU A O 1
ATOM 1081 N N . ASP A 1 131 ? 10.327 7.003 -23.291 1.00 88.88 131 ASP A N 1
ATOM 1082 C CA . ASP A 1 131 ? 9.876 7.466 -21.975 1.00 88.88 131 ASP A CA 1
ATOM 1083 C C . ASP A 1 131 ? 10.903 7.162 -20.870 1.00 88.88 131 ASP A C 1
ATOM 1085 O O . ASP A 1 131 ? 10.981 7.894 -19.888 1.00 88.88 131 ASP A O 1
ATOM 1089 N N . PHE A 1 132 ? 11.683 6.084 -21.028 1.00 89.94 132 PHE A N 1
ATOM 1090 C CA . PHE A 1 132 ? 12.625 5.575 -20.028 1.00 89.94 132 PHE A CA 1
ATOM 1091 C C . PHE A 1 132 ? 13.957 5.172 -20.662 1.00 89.94 132 PHE A C 1
ATOM 1093 O O . PHE A 1 132 ? 13.999 4.583 -21.751 1.00 89.94 132 PHE A O 1
ATOM 1100 N N . TYR A 1 133 ? 15.066 5.402 -19.963 1.00 93.19 133 TYR A N 1
ATOM 1101 C CA . TYR A 1 133 ? 16.373 4.963 -20.460 1.00 93.19 133 TYR A CA 1
ATOM 1102 C C . TYR A 1 133 ? 16.583 3.449 -20.256 1.00 93.19 133 TYR A C 1
ATOM 1104 O O . TYR A 1 133 ? 15.998 2.845 -19.351 1.00 93.19 133 TYR A O 1
ATOM 1112 N N . PRO A 1 134 ? 17.424 2.793 -21.081 1.00 91.88 134 PRO A N 1
ATOM 1113 C CA . PRO A 1 134 ? 17.766 1.388 -20.874 1.00 91.88 134 PRO A CA 1
ATOM 1114 C C . PRO A 1 134 ? 18.391 1.160 -19.489 1.00 91.88 134 PRO A C 1
ATOM 1116 O O . PRO A 1 134 ? 19.399 1.781 -19.165 1.00 91.88 134 PRO A O 1
ATOM 1119 N N . GLY A 1 135 ? 17.820 0.254 -18.690 1.00 92.94 135 GLY A N 1
ATOM 1120 C CA . GLY A 1 135 ? 18.261 -0.036 -17.315 1.00 92.94 135 GLY A CA 1
ATOM 1121 C C . GLY A 1 135 ? 17.415 0.621 -16.217 1.00 92.94 135 GLY A C 1
ATOM 1122 O O . GLY A 1 135 ? 17.497 0.223 -15.055 1.00 92.94 135 GLY A O 1
ATOM 1123 N N . GLU A 1 136 ? 16.565 1.594 -16.560 1.00 94.75 136 GLU A N 1
ATOM 1124 C CA . GLU A 1 136 ? 15.753 2.320 -15.575 1.00 94.75 136 GLU A CA 1
ATOM 1125 C C . GLU A 1 136 ? 14.746 1.411 -14.847 1.00 94.75 136 GLU A C 1
ATOM 1127 O O . GLU A 1 136 ? 14.471 1.592 -13.659 1.00 94.75 136 GLU A O 1
ATOM 1132 N N . ILE A 1 137 ? 14.217 0.388 -15.526 1.00 93.38 137 ILE A N 1
ATOM 1133 C CA . ILE A 1 137 ? 13.258 -0.558 -14.935 1.00 93.38 137 ILE A CA 1
ATOM 1134 C C . ILE A 1 137 ? 13.934 -1.408 -13.856 1.00 93.38 137 ILE A C 1
ATOM 1136 O O . ILE A 1 137 ? 13.387 -1.577 -12.765 1.00 93.38 137 ILE A O 1
ATOM 1140 N N . GLU A 1 138 ? 15.137 -1.904 -14.129 1.00 95.31 138 GLU A N 1
ATOM 1141 C CA . GLU A 1 138 ? 15.951 -2.681 -13.199 1.00 95.31 138 GLU A CA 1
ATOM 1142 C C . GLU A 1 138 ? 16.370 -1.841 -11.988 1.00 95.31 138 GLU A C 1
ATOM 1144 O O . GLU A 1 138 ? 16.317 -2.310 -10.848 1.00 95.31 138 GLU A O 1
ATOM 1149 N N . GLU A 1 139 ? 16.744 -0.580 -12.214 1.00 96.25 139 GLU A N 1
ATOM 1150 C CA . GLU A 1 139 ? 17.058 0.357 -11.137 1.00 96.25 139 GLU A CA 1
ATOM 1151 C C . GLU A 1 139 ? 15.844 0.631 -10.247 1.00 96.25 139 GLU A C 1
ATOM 1153 O O . GLU A 1 139 ? 15.960 0.605 -9.019 1.00 96.25 139 GLU A O 1
ATOM 1158 N N . ASN A 1 140 ? 14.671 0.854 -10.842 1.00 92.62 140 ASN A N 1
ATOM 1159 C CA . ASN A 1 140 ? 13.427 1.066 -10.105 1.00 92.62 140 ASN A CA 1
ATOM 1160 C C . ASN A 1 140 ? 13.017 -0.177 -9.309 1.00 92.62 140 ASN A C 1
ATOM 1162 O O . ASN A 1 140 ? 12.580 -0.048 -8.163 1.00 92.62 140 ASN A O 1
ATOM 1166 N N . HIS A 1 141 ? 13.212 -1.374 -9.866 1.00 93.94 141 HIS A N 1
ATOM 1167 C CA . HIS A 1 141 ? 13.000 -2.640 -9.160 1.00 93.94 141 HIS A CA 1
ATOM 1168 C C . HIS A 1 141 ? 13.921 -2.781 -7.946 1.00 93.94 141 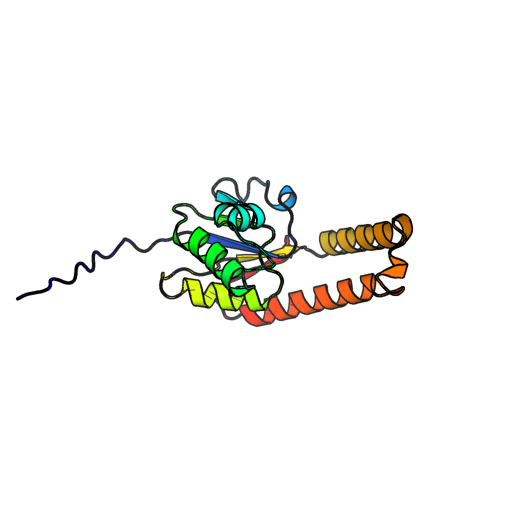HIS A C 1
ATOM 1170 O O . HIS A 1 141 ? 13.454 -3.068 -6.842 1.00 93.94 141 HIS A O 1
ATOM 1176 N N . LYS A 1 142 ? 15.221 -2.502 -8.109 1.00 95.44 142 LYS A N 1
ATOM 1177 C CA . LYS A 1 142 ? 16.189 -2.540 -7.003 1.00 95.44 142 LYS A CA 1
ATOM 1178 C C . LYS A 1 142 ? 15.834 -1.534 -5.905 1.00 95.44 142 LYS A C 1
ATOM 1180 O O . LYS A 1 142 ? 15.762 -1.908 -4.736 1.00 95.44 142 LYS A O 1
ATOM 1185 N N . LYS A 1 143 ? 15.544 -0.282 -6.282 1.00 94.44 143 LYS A N 1
ATOM 1186 C CA . LYS A 1 143 ? 15.103 0.767 -5.345 1.00 94.44 143 LYS A CA 1
ATOM 1187 C C . LYS A 1 143 ? 13.833 0.352 -4.608 1.00 94.44 143 LYS A C 1
ATOM 1189 O O . LYS A 1 143 ? 13.695 0.630 -3.422 1.00 94.44 143 LYS A O 1
ATOM 1194 N N . PHE A 1 144 ? 12.899 -0.313 -5.286 1.00 92.69 144 PHE A N 1
ATOM 1195 C CA . PHE A 1 144 ? 11.672 -0.788 -4.657 1.00 92.69 144 PHE A CA 1
ATOM 1196 C C . PHE A 1 144 ? 11.937 -1.870 -3.597 1.00 92.69 144 PHE A C 1
ATOM 1198 O O . PHE A 1 144 ? 11.389 -1.782 -2.498 1.00 92.69 144 PHE A O 1
ATOM 1205 N N . ALA A 1 145 ? 12.822 -2.831 -3.869 1.00 93.56 145 ALA A N 1
ATOM 1206 C CA . ALA A 1 145 ? 13.220 -3.836 -2.881 1.00 93.56 145 ALA A CA 1
ATOM 1207 C C . ALA A 1 145 ? 13.895 -3.205 -1.643 1.00 93.56 145 ALA A C 1
ATOM 1209 O O . ALA A 1 145 ? 13.535 -3.522 -0.510 1.00 93.56 145 ALA A O 1
ATOM 1210 N N . GLU A 1 146 ? 14.810 -2.250 -1.841 1.00 94.75 146 GLU A N 1
ATOM 1211 C CA . GLU A 1 146 ? 15.465 -1.504 -0.748 1.00 94.75 146 GLU A CA 1
ATOM 1212 C C . GLU A 1 146 ? 14.462 -0.690 0.081 1.00 94.75 146 GLU A C 1
ATOM 1214 O O . GLU A 1 146 ? 14.525 -0.642 1.317 1.00 94.75 146 GLU A O 1
ATOM 1219 N N . LYS A 1 147 ? 13.492 -0.073 -0.597 1.00 92.69 147 LYS A N 1
ATOM 1220 C CA . LYS A 1 147 ? 12.392 0.629 0.054 1.00 92.69 147 LYS A CA 1
ATOM 1221 C C . LYS A 1 147 ? 11.617 -0.329 0.965 1.00 92.69 147 LYS A C 1
ATOM 1223 O O . LYS A 1 147 ? 11.344 0.049 2.103 1.00 92.69 147 LYS A O 1
ATOM 1228 N N . ILE A 1 148 ? 11.251 -1.539 0.520 1.00 93.94 148 ILE A N 1
ATOM 1229 C CA . ILE A 1 148 ? 10.491 -2.500 1.351 1.00 93.94 148 ILE A CA 1
ATOM 1230 C C . ILE A 1 148 ? 11.233 -2.804 2.658 1.00 93.94 148 ILE A C 1
ATOM 1232 O O . ILE A 1 148 ? 10.621 -2.810 3.727 1.00 93.94 148 ILE A O 1
ATOM 1236 N N . GLU A 1 149 ? 12.550 -2.995 2.602 1.00 94.62 149 GLU A N 1
ATOM 1237 C CA . GLU A 1 149 ? 13.356 -3.217 3.807 1.00 94.62 149 GLU A CA 1
ATOM 1238 C C . GLU A 1 149 ? 13.353 -1.997 4.737 1.00 94.62 149 GLU A C 1
ATOM 1240 O O . GLU A 1 149 ? 13.234 -2.139 5.957 1.00 94.62 149 GLU A O 1
ATOM 1245 N N . THR A 1 150 ? 13.384 -0.791 4.168 1.00 93.94 150 THR A N 1
ATOM 1246 C CA . THR A 1 150 ? 13.247 0.461 4.929 1.00 93.94 150 THR A CA 1
ATOM 1247 C C . THR A 1 150 ? 11.881 0.550 5.616 1.00 93.94 150 THR A C 1
ATOM 1249 O O . THR A 1 150 ? 11.806 0.880 6.801 1.00 93.94 150 THR A O 1
ATOM 1252 N N . LEU A 1 151 ? 10.803 0.192 4.912 1.00 93.12 151 LEU A N 1
ATOM 1253 C CA . LEU A 1 151 ? 9.445 0.161 5.456 1.00 93.12 151 LEU A CA 1
ATOM 1254 C C . LEU A 1 151 ? 9.334 -0.840 6.616 1.00 93.12 151 LEU A C 1
ATOM 1256 O O . LEU A 1 151 ? 8.861 -0.490 7.696 1.00 93.12 151 LEU A O 1
ATOM 1260 N N . LYS A 1 152 ? 9.839 -2.067 6.442 1.00 95.31 152 LYS A N 1
ATOM 1261 C CA . LYS A 1 152 ? 9.882 -3.074 7.516 1.00 95.31 152 LYS A CA 1
ATOM 1262 C C . LYS A 1 152 ? 10.670 -2.589 8.730 1.00 95.31 152 LYS A C 1
ATOM 1264 O O . LYS A 1 152 ? 10.249 -2.814 9.862 1.00 95.31 152 LYS A O 1
ATOM 1269 N N . ALA A 1 153 ? 11.820 -1.947 8.517 1.00 95.50 153 ALA A N 1
ATOM 1270 C CA . ALA A 1 153 ? 12.643 -1.419 9.602 1.00 95.50 153 ALA A CA 1
ATOM 1271 C C . ALA A 1 153 ? 11.908 -0.325 10.387 1.00 95.50 153 ALA A C 1
ATOM 1273 O O . ALA A 1 153 ? 11.920 -0.348 11.618 1.00 95.50 153 ALA A O 1
ATOM 1274 N N . LYS A 1 154 ? 11.224 0.579 9.680 1.00 94.06 154 LYS A N 1
ATOM 1275 C CA . LYS A 1 154 ? 10.441 1.677 10.258 1.00 94.06 154 LYS A CA 1
ATOM 1276 C C . LYS A 1 154 ? 9.317 1.182 11.166 1.00 94.06 154 LYS A C 1
ATOM 1278 O O . LYS A 1 154 ? 9.174 1.662 12.286 1.00 94.06 154 LYS A O 1
ATOM 1283 N N . TYR A 1 155 ? 8.567 0.182 10.713 1.00 94.38 155 TYR A N 1
ATOM 1284 C CA . TYR A 1 155 ? 7.411 -0.345 11.440 1.00 94.38 155 TYR A CA 1
ATOM 1285 C C . TYR A 1 155 ? 7.756 -1.461 12.445 1.00 94.38 155 TYR A C 1
ATOM 1287 O O . TYR A 1 155 ? 6.888 -1.897 13.198 1.00 94.38 155 TYR A O 1
ATOM 1295 N N . ARG A 1 156 ? 9.027 -1.885 12.542 1.00 93.75 156 ARG A N 1
ATOM 1296 C CA . ARG A 1 156 ? 9.483 -3.005 13.396 1.00 93.75 156 ARG A CA 1
ATOM 1297 C C . ARG A 1 156 ? 9.061 -2.897 14.866 1.00 93.75 156 ARG A C 1
ATOM 1299 O O . ARG A 1 156 ? 8.782 -3.918 15.485 1.00 93.75 156 ARG A O 1
ATOM 1306 N N . ASN A 1 157 ? 9.054 -1.683 15.415 1.00 92.44 157 ASN A N 1
ATOM 1307 C CA . ASN A 1 157 ? 8.751 -1.421 16.829 1.00 92.44 157 ASN A CA 1
ATOM 1308 C C . ASN A 1 157 ? 7.337 -0.857 17.039 1.00 92.44 157 ASN A C 1
ATOM 1310 O O . ASN A 1 157 ? 7.053 -0.280 18.086 1.00 92.44 157 ASN A O 1
ATOM 1314 N N . THR A 1 158 ? 6.472 -0.980 16.034 1.00 93.44 158 THR A N 1
ATOM 1315 C CA . THR A 1 158 ? 5.082 -0.519 16.080 1.00 93.44 158 THR A CA 1
ATOM 1316 C C . THR A 1 158 ? 4.125 -1.708 16.146 1.00 93.44 158 THR A C 1
ATOM 1318 O O . THR A 1 158 ? 4.528 -2.858 15.969 1.00 93.44 158 THR A O 1
ATOM 1321 N N . GLU A 1 159 ? 2.843 -1.443 16.388 1.00 93.44 159 GLU A N 1
ATOM 1322 C CA . GLU A 1 159 ? 1.800 -2.475 16.320 1.00 93.44 159 GLU A CA 1
ATOM 1323 C C . GLU A 1 159 ? 1.492 -2.921 14.878 1.00 93.44 159 GLU A C 1
ATOM 1325 O O . GLU A 1 159 ? 0.982 -4.024 14.665 1.00 93.44 159 GLU A O 1
ATOM 1330 N N . THR A 1 160 ? 1.827 -2.089 13.889 1.00 96.12 160 THR A N 1
ATOM 1331 C CA . THR A 1 160 ? 1.656 -2.369 12.462 1.00 96.12 160 THR A CA 1
ATOM 1332 C C . THR A 1 160 ? 2.730 -3.332 11.967 1.00 96.12 160 THR A C 1
ATOM 1334 O O . THR A 1 160 ? 3.926 -3.113 12.159 1.00 96.12 160 THR A O 1
ATOM 1337 N N . LYS A 1 161 ? 2.317 -4.393 11.270 1.00 96.94 161 LYS A N 1
ATOM 1338 C CA . LYS A 1 161 ? 3.232 -5.370 10.666 1.00 96.94 161 LYS A CA 1
ATOM 1339 C C . LYS A 1 161 ? 3.328 -5.171 9.163 1.00 96.94 161 LYS A C 1
ATOM 1341 O O . LYS A 1 161 ? 2.321 -4.992 8.491 1.00 96.94 161 LYS A O 1
ATOM 1346 N N . VAL A 1 162 ? 4.533 -5.281 8.620 1.00 96.00 162 VAL A N 1
ATOM 1347 C CA . VAL A 1 162 ? 4.757 -5.294 7.169 1.00 96.00 162 VAL A CA 1
ATOM 1348 C C . VAL A 1 162 ? 4.975 -6.742 6.744 1.00 96.00 162 VAL A C 1
ATOM 1350 O O . VAL A 1 162 ? 5.905 -7.385 7.235 1.00 96.00 162 VAL A O 1
ATOM 1353 N N . LEU A 1 163 ? 4.109 -7.267 5.877 1.00 95.00 163 LEU A N 1
ATOM 1354 C CA . LEU A 1 163 ? 4.110 -8.671 5.458 1.00 95.00 163 LEU A CA 1
ATOM 1355 C C . LEU A 1 163 ? 4.274 -8.780 3.943 1.00 95.00 163 LEU A C 1
ATOM 1357 O O . LEU A 1 163 ? 3.650 -8.038 3.189 1.00 95.00 163 LEU A O 1
ATOM 1361 N N . GLU A 1 164 ? 5.102 -9.725 3.506 1.00 94.44 164 GLU A N 1
ATOM 1362 C CA . GLU A 1 164 ? 5.237 -10.077 2.094 1.00 94.44 164 GLU A CA 1
ATOM 1363 C C . GLU A 1 164 ? 4.238 -11.171 1.722 1.00 94.44 164 GLU A C 1
ATOM 1365 O O . GLU A 1 164 ? 4.184 -12.202 2.397 1.00 94.44 164 GLU A O 1
ATOM 1370 N N . ILE A 1 165 ? 3.485 -10.956 0.641 1.00 91.19 165 ILE A N 1
ATOM 1371 C CA . ILE A 1 165 ? 2.508 -11.914 0.097 1.00 91.19 165 ILE A CA 1
ATOM 1372 C C . ILE A 1 165 ? 2.713 -12.152 -1.384 1.00 91.19 165 ILE A C 1
ATOM 1374 O O . ILE A 1 165 ? 3.306 -11.300 -2.075 1.00 91.19 165 ILE A O 1
#